Protein AF-A0A2V8LFS6-F1 (afdb_monomer_lite)

Sequence (109 aa):
MRFLLGTLILAAVLSSQTRNAPPDPVRTAVGRLDLAAFKTHIKGLTQFGDRMQGTERNRAAIDWLEKELKSFGYTNVVRHRFMSASGPLENIYATKIGTTLPLEMYIVS

pLDDT: mean 86.71, std 18.01, range [38.28, 98.38]

Structure (mmCIF, N/CA/C/O backbone):
data_AF-A0A2V8LFS6-F1
#
_entry.id   AF-A0A2V8LFS6-F1
#
loop_
_atom_site.group_PDB
_atom_site.id
_atom_site.type_symbol
_atom_site.label_atom_id
_atom_site.label_alt_id
_atom_site.label_comp_id
_atom_site.label_asym_id
_atom_site.label_entity_id
_atom_site.label_seq_id
_atom_site.pdbx_PDB_ins_code
_atom_site.Cartn_x
_atom_site.Cartn_y
_atom_site.Cartn_z
_atom_site.occupancy
_atom_site.B_iso_or_equiv
_atom_site.auth_seq_id
_atom_site.auth_comp_id
_atom_site.auth_asym_id
_atom_site.auth_atom_id
_atom_site.pdbx_PDB_model_num
ATOM 1 N N . MET A 1 1 ? -51.126 20.221 72.924 1.00 43.06 1 MET A N 1
ATOM 2 C CA . MET A 1 1 ? -49.682 19.961 73.106 1.00 43.06 1 MET A CA 1
ATOM 3 C C . MET A 1 1 ? -49.315 18.670 72.386 1.00 43.06 1 MET A C 1
ATOM 5 O O . MET A 1 1 ? -49.617 17.602 72.895 1.00 43.06 1 MET A O 1
ATOM 9 N N . ARG A 1 2 ? -48.742 18.754 71.180 1.00 43.91 2 ARG A N 1
ATOM 10 C CA . ARG A 1 2 ? -48.094 17.630 70.486 1.00 43.91 2 ARG A CA 1
ATOM 11 C C . ARG A 1 2 ? -46.827 18.175 69.832 1.00 43.91 2 ARG A C 1
ATOM 13 O O . ARG A 1 2 ? -46.859 19.235 69.218 1.00 43.91 2 ARG A O 1
ATOM 20 N N . PHE A 1 3 ? -45.735 17.484 70.124 1.00 38.28 3 PHE A N 1
ATOM 21 C CA . PHE A 1 3 ? -44.342 17.868 69.943 1.00 38.28 3 PHE A CA 1
ATOM 22 C C . PHE A 1 3 ? -43.963 18.130 68.475 1.00 38.28 3 PHE A C 1
ATOM 24 O O . PHE A 1 3 ? -44.340 17.362 67.592 1.00 38.28 3 PHE A O 1
ATOM 31 N N . LEU A 1 4 ? -43.158 19.177 68.246 1.00 47.16 4 LEU A N 1
ATOM 32 C CA . LEU A 1 4 ? -42.225 19.242 67.119 1.00 47.16 4 LEU A CA 1
ATOM 33 C C . LEU A 1 4 ? -41.165 18.147 67.300 1.00 47.16 4 LEU A C 1
ATOM 35 O O . LEU A 1 4 ? -40.624 18.056 68.397 1.00 47.16 4 LEU A O 1
ATOM 39 N N . LEU A 1 5 ? -40.816 17.409 66.241 1.00 46.78 5 LEU A N 1
ATOM 40 C CA . LEU A 1 5 ? -39.429 17.051 65.893 1.00 46.78 5 LEU A CA 1
ATOM 41 C C . LEU A 1 5 ? -39.399 16.185 64.626 1.00 46.78 5 LEU A C 1
ATOM 43 O O . LEU A 1 5 ? -40.133 15.205 64.536 1.00 46.78 5 LEU A O 1
ATOM 47 N N . GLY A 1 6 ? -38.487 16.496 63.702 1.00 42.78 6 GLY A N 1
ATOM 48 C CA . GLY A 1 6 ? -37.970 15.497 62.761 1.00 42.78 6 GLY A CA 1
ATOM 49 C C . GLY A 1 6 ? -37.979 15.876 61.285 1.00 42.78 6 GLY A C 1
ATOM 50 O O . GLY A 1 6 ? -38.484 15.119 60.465 1.00 42.78 6 GLY A O 1
ATOM 51 N N . THR A 1 7 ? -37.386 17.011 60.918 1.00 53.59 7 THR A N 1
ATOM 52 C CA . THR A 1 7 ? -36.916 17.242 59.547 1.00 53.59 7 THR A CA 1
ATOM 53 C C . THR A 1 7 ? -35.768 16.267 59.266 1.00 53.59 7 THR A C 1
ATOM 55 O O . THR A 1 7 ? -34.650 16.487 59.727 1.00 53.59 7 THR A O 1
ATOM 58 N N . LEU A 1 8 ? -36.023 15.177 58.537 1.00 48.62 8 LEU A N 1
ATOM 59 C CA . LEU A 1 8 ? -34.955 14.350 57.973 1.00 48.62 8 LEU A CA 1
ATOM 60 C C . LEU A 1 8 ? -34.705 14.814 56.534 1.00 48.62 8 LEU A C 1
ATOM 62 O O . LEU A 1 8 ? -35.430 14.463 55.606 1.00 48.62 8 LEU A O 1
ATOM 66 N N . ILE A 1 9 ? -33.690 15.660 56.366 1.00 52.56 9 ILE A N 1
ATOM 67 C CA . ILE A 1 9 ? -33.141 16.019 55.059 1.00 52.56 9 ILE A CA 1
ATOM 68 C C . ILE A 1 9 ? -32.411 14.779 54.534 1.00 52.56 9 ILE A C 1
ATOM 70 O O . ILE A 1 9 ? -31.302 14.483 54.976 1.00 52.56 9 ILE A O 1
ATOM 74 N N . LEU A 1 10 ? -33.011 14.049 53.590 1.00 48.47 10 LEU A N 1
ATOM 75 C CA . LEU A 1 10 ? -32.272 13.069 52.795 1.00 48.47 10 LEU A CA 1
ATOM 76 C C . LEU A 1 10 ? -31.575 13.819 51.655 1.00 48.47 10 LEU A C 1
ATOM 78 O O . LEU A 1 10 ? -32.092 13.956 50.547 1.00 48.47 10 LEU A O 1
ATOM 82 N N . ALA A 1 11 ? -30.414 14.385 51.976 1.00 49.69 11 ALA A N 1
ATOM 83 C CA . ALA A 1 11 ? -29.531 15.003 51.007 1.00 49.69 11 ALA A CA 1
ATOM 84 C C . ALA A 1 11 ? -28.976 13.938 50.046 1.00 49.69 11 ALA A C 1
ATOM 86 O O . ALA A 1 11 ? -28.325 12.984 50.459 1.00 49.69 11 ALA A O 1
ATOM 87 N N . ALA A 1 12 ? -29.234 14.164 48.759 1.00 53.00 12 ALA A N 1
ATOM 88 C CA . ALA A 1 12 ? -28.366 13.848 47.630 1.00 53.00 12 ALA A CA 1
ATOM 89 C C . ALA A 1 12 ? -27.794 12.418 47.535 1.00 53.00 12 ALA A C 1
ATOM 91 O O . ALA A 1 12 ? -26.615 12.184 47.781 1.00 53.00 12 ALA A O 1
ATOM 92 N N . VAL A 1 13 ? -28.572 11.512 46.937 1.00 53.03 13 VAL A N 1
ATOM 93 C CA . VAL A 1 13 ? -27.999 10.525 46.003 1.00 53.03 13 VAL A CA 1
ATOM 94 C C . VAL A 1 13 ? -28.185 11.062 44.581 1.00 53.03 13 VAL A C 1
ATOM 96 O O . VAL A 1 13 ? -28.869 10.485 43.742 1.00 53.03 13 VAL A O 1
ATOM 99 N N . LEU A 1 14 ? -27.618 12.241 44.308 1.00 52.28 14 LEU A N 1
ATOM 100 C CA . LEU A 1 14 ? -27.432 12.704 42.936 1.00 52.28 14 LEU A CA 1
ATOM 101 C C . LEU A 1 14 ? -26.222 11.964 42.375 1.00 52.28 14 LEU A C 1
ATOM 103 O O . LEU A 1 14 ? -25.085 12.383 42.541 1.00 52.28 14 LEU A O 1
ATOM 107 N N . SER A 1 15 ? -26.514 10.833 41.738 1.00 53.91 15 SER A N 1
ATOM 108 C CA . SER A 1 15 ? -25.774 10.290 40.601 1.00 53.91 15 SER A CA 1
ATOM 109 C C . SER A 1 15 ? -24.251 10.454 40.661 1.00 53.91 15 SER A C 1
ATOM 111 O O . SER A 1 15 ? -23.674 11.205 39.877 1.00 53.91 15 SER A O 1
ATOM 113 N N . SER A 1 16 ? -23.569 9.610 41.436 1.00 49.53 16 SER A N 1
ATOM 114 C CA . SER A 1 16 ? -22.226 9.149 41.060 1.00 49.53 16 SER A CA 1
ATOM 115 C C . SER A 1 16 ? -22.309 8.188 39.863 1.00 49.53 16 SER A C 1
ATOM 117 O O . SER A 1 16 ? -21.738 7.105 39.850 1.00 49.53 16 SER A O 1
ATOM 119 N N . GLN A 1 17 ? -23.028 8.586 38.812 1.00 52.06 17 GLN A N 1
ATOM 120 C CA . GLN A 1 17 ? -22.735 8.100 37.478 1.00 52.06 17 GLN A CA 1
ATOM 121 C C . GLN A 1 17 ? -21.667 9.039 36.927 1.00 52.06 17 GLN A C 1
ATOM 123 O O . GLN A 1 17 ? -21.949 9.891 36.084 1.00 52.06 17 GLN A O 1
ATOM 128 N N . THR A 1 18 ? -20.413 8.864 37.351 1.00 51.22 18 THR A N 1
ATOM 129 C CA . THR A 1 18 ? -19.334 9.036 36.377 1.00 51.22 18 THR A CA 1
ATOM 130 C C . THR A 1 18 ? -19.594 7.982 35.313 1.00 51.22 18 THR A C 1
ATOM 132 O O . THR A 1 18 ? -19.148 6.842 35.407 1.00 51.22 18 THR A O 1
ATOM 135 N N . ARG A 1 19 ? -20.446 8.343 34.347 1.00 54.16 19 ARG A N 1
ATOM 136 C CA . ARG A 1 19 ? -20.614 7.606 33.108 1.00 54.16 19 ARG A CA 1
ATOM 137 C C . ARG A 1 19 ? -19.221 7.563 32.517 1.00 54.16 19 ARG A C 1
ATOM 139 O O . ARG A 1 19 ? -18.704 8.597 32.104 1.00 54.16 19 ARG A O 1
ATOM 146 N N . ASN A 1 20 ? -18.603 6.390 32.556 1.00 65.62 20 ASN A N 1
ATOM 147 C CA . ASN A 1 20 ? -17.391 6.117 31.809 1.00 65.62 20 ASN A CA 1
ATOM 148 C C . ASN A 1 20 ? -17.731 6.386 30.341 1.00 65.62 20 ASN A C 1
ATOM 150 O O . ASN A 1 20 ? -18.344 5.548 29.681 1.00 65.62 20 ASN A O 1
ATOM 154 N N . ALA A 1 21 ? -17.435 7.596 29.863 1.00 71.81 21 ALA A N 1
ATOM 155 C CA . ALA A 1 21 ? -17.559 7.911 28.455 1.00 71.81 21 ALA A CA 1
ATOM 156 C C . ALA A 1 21 ? -16.680 6.910 27.690 1.00 71.81 21 ALA A C 1
ATOM 158 O O . ALA A 1 21 ? -15.576 6.603 28.162 1.00 71.81 21 ALA A O 1
ATOM 159 N N . PRO A 1 22 ? -17.148 6.370 26.551 1.00 79.06 22 PRO A N 1
ATOM 160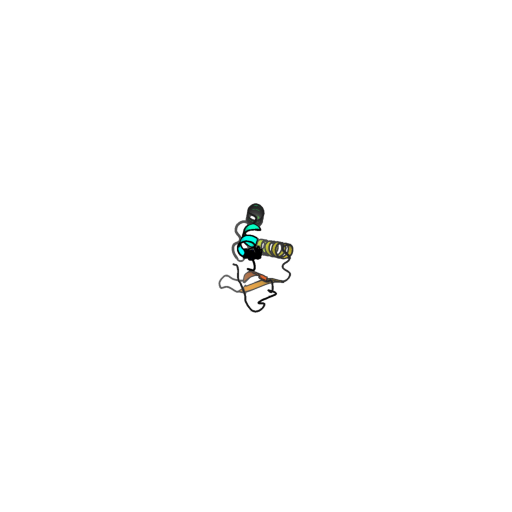 C CA . PRO A 1 22 ? -16.306 5.536 25.712 1.00 79.06 22 PRO A CA 1
ATOM 161 C C . PRO A 1 22 ? -14.973 6.249 25.440 1.00 79.06 22 PRO A C 1
ATOM 163 O O . PRO A 1 22 ? -14.978 7.469 25.244 1.00 79.06 22 PRO A O 1
ATOM 166 N N . PRO A 1 23 ? -13.837 5.529 25.443 1.00 84.31 23 PRO A N 1
ATOM 167 C CA . PRO A 1 23 ? -12.552 6.127 25.114 1.00 84.31 23 PRO A CA 1
ATOM 168 C C . PRO A 1 23 ? -12.627 6.851 23.770 1.00 84.31 23 PRO A C 1
ATOM 170 O O . PRO A 1 23 ? -13.187 6.315 22.814 1.00 84.31 23 PRO A O 1
ATOM 173 N N . ASP A 1 24 ? -12.046 8.050 23.698 1.00 92.88 24 ASP A N 1
ATOM 174 C CA . ASP A 1 24 ? -11.952 8.803 22.448 1.00 92.88 24 ASP A CA 1
ATOM 175 C C . ASP A 1 24 ? -11.284 7.921 21.369 1.00 92.88 24 ASP A C 1
ATOM 177 O O . ASP A 1 24 ? -10.123 7.506 21.539 1.00 92.88 24 ASP A O 1
ATOM 181 N N . PRO A 1 25 ? -11.995 7.588 20.274 1.00 91.38 25 PRO A N 1
ATOM 182 C CA . PRO A 1 25 ? -11.459 6.723 19.234 1.00 91.38 25 PRO A CA 1
ATOM 183 C C . PRO A 1 25 ? -10.240 7.344 18.544 1.00 91.38 25 PRO A C 1
ATOM 185 O O . PRO A 1 25 ? -9.348 6.601 18.133 1.00 91.38 25 PRO A O 1
ATOM 188 N N . VAL A 1 26 ? -10.145 8.680 18.476 1.00 94.31 26 VAL A N 1
ATOM 189 C CA . VAL A 1 26 ? -8.990 9.383 17.897 1.00 94.31 26 VAL A CA 1
ATOM 190 C C . VAL A 1 26 ? -7.771 9.183 18.783 1.00 94.31 26 VAL A C 1
ATOM 192 O O . VAL A 1 26 ? -6.748 8.681 18.317 1.00 94.31 26 VAL A O 1
ATOM 195 N N . ARG A 1 27 ? -7.885 9.479 20.083 1.00 95.88 27 ARG A N 1
ATOM 196 C CA . ARG A 1 27 ? -6.811 9.215 21.052 1.00 95.88 27 ARG A CA 1
ATOM 197 C C . ARG A 1 27 ? -6.379 7.747 21.051 1.00 95.88 27 ARG A C 1
ATOM 199 O O . ARG A 1 27 ? -5.186 7.463 21.127 1.00 95.88 27 ARG A O 1
ATOM 206 N N . THR A 1 28 ? -7.331 6.823 20.932 1.00 95.38 28 THR A N 1
ATOM 207 C CA . THR A 1 28 ? -7.048 5.381 20.848 1.00 95.38 28 THR A CA 1
ATOM 208 C C . THR A 1 28 ? -6.259 5.025 19.587 1.00 95.38 28 THR A C 1
ATOM 210 O O . THR A 1 28 ? -5.297 4.266 19.670 1.00 95.38 28 THR A O 1
ATOM 213 N N . ALA A 1 29 ? -6.629 5.571 18.424 1.00 94.44 29 ALA A N 1
ATOM 214 C CA . ALA A 1 29 ? -5.921 5.336 17.166 1.00 94.44 29 ALA A CA 1
ATOM 215 C C . ALA A 1 29 ? -4.504 5.930 17.184 1.00 94.44 29 ALA A C 1
ATOM 217 O O . ALA A 1 29 ? -3.548 5.240 16.836 1.00 94.44 29 ALA A O 1
ATOM 218 N N . VAL A 1 30 ? -4.354 7.169 17.667 1.00 96.75 30 VAL A N 1
ATOM 219 C CA . VAL A 1 30 ? -3.048 7.833 17.818 1.00 96.75 30 VAL A CA 1
ATOM 220 C C . VAL A 1 30 ? -2.148 7.066 18.790 1.00 96.75 30 VAL A C 1
ATOM 222 O O . VAL A 1 30 ? -0.964 6.892 18.523 1.00 96.75 30 VAL A O 1
ATOM 225 N N . GLY A 1 31 ? -2.705 6.534 19.883 1.00 97.38 31 GLY A N 1
ATOM 226 C CA . GLY A 1 31 ? -1.960 5.725 20.851 1.00 97.38 31 GLY A CA 1
ATOM 227 C C . GLY A 1 31 ? -1.452 4.382 20.312 1.00 97.38 31 GLY A C 1
ATOM 228 O O . GLY A 1 31 ? -0.593 3.773 20.941 1.00 97.38 31 GLY A O 1
ATOM 229 N N . ARG A 1 32 ? -1.957 3.916 19.161 1.00 97.00 32 ARG A N 1
ATOM 230 C CA . ARG A 1 32 ? -1.492 2.694 18.478 1.00 97.00 32 ARG A CA 1
ATOM 231 C C . ARG A 1 32 ? -0.376 2.954 17.464 1.00 97.00 32 ARG A C 1
ATOM 233 O O . ARG A 1 32 ? 0.121 1.997 16.877 1.00 97.00 32 ARG A O 1
ATOM 240 N N . LEU A 1 33 ? -0.005 4.214 17.219 1.00 97.12 33 LEU A N 1
ATOM 241 C CA . LEU A 1 33 ? 1.091 4.539 16.311 1.00 97.12 33 LEU A CA 1
ATOM 242 C C . LEU A 1 33 ? 2.416 4.013 16.873 1.00 97.12 33 LEU A C 1
ATOM 244 O O . LEU A 1 33 ? 2.766 4.277 18.021 1.00 97.12 33 LEU A O 1
ATOM 248 N N . ASP A 1 34 ? 3.174 3.316 16.032 1.00 97.69 34 ASP A N 1
ATOM 249 C CA . ASP A 1 34 ? 4.479 2.760 16.378 1.00 97.69 34 ASP A CA 1
ATOM 250 C C . ASP A 1 34 ? 5.563 3.367 15.475 1.00 97.69 34 ASP A C 1
ATOM 252 O O . ASP A 1 34 ? 5.643 3.105 14.269 1.00 97.69 34 ASP A O 1
ATOM 256 N N . LEU A 1 35 ? 6.420 4.197 16.078 1.00 98.19 35 LEU A N 1
ATOM 257 C CA . LEU A 1 35 ? 7.515 4.868 15.380 1.00 98.19 35 LEU A CA 1
ATOM 258 C C . LEU A 1 35 ? 8.595 3.888 14.897 1.00 98.19 35 LEU A C 1
ATOM 260 O O . LEU A 1 35 ? 9.228 4.136 13.866 1.00 98.19 35 LEU A O 1
ATOM 264 N N . ALA A 1 36 ? 8.842 2.802 15.630 1.00 98.31 36 ALA A N 1
ATOM 265 C CA . ALA A 1 36 ? 9.818 1.796 15.237 1.00 98.31 36 ALA A CA 1
ATOM 266 C C . ALA A 1 36 ? 9.308 1.021 14.020 1.00 98.31 36 ALA A C 1
ATOM 268 O O . ALA A 1 36 ? 10.032 0.917 13.029 1.00 98.31 36 ALA A O 1
ATOM 269 N N . ALA A 1 37 ? 8.045 0.584 14.046 1.00 96.69 37 ALA A N 1
ATOM 270 C CA . ALA A 1 37 ? 7.405 -0.046 12.896 1.00 96.69 37 ALA A CA 1
ATOM 271 C C . ALA A 1 37 ? 7.426 0.882 11.672 1.00 96.69 37 ALA A C 1
ATOM 273 O O . ALA A 1 37 ? 7.857 0.463 10.598 1.00 96.69 37 ALA A O 1
ATOM 274 N N . PHE A 1 38 ? 7.060 2.160 11.818 1.00 96.62 38 PHE A N 1
ATOM 275 C CA . PHE A 1 38 ? 7.130 3.132 10.719 1.00 96.62 38 PHE A CA 1
ATOM 276 C C . PHE A 1 38 ? 8.533 3.197 10.094 1.00 96.62 38 PHE A C 1
ATOM 278 O O . PHE A 1 38 ? 8.694 3.035 8.882 1.00 96.62 38 PHE A O 1
ATOM 285 N N . LYS A 1 39 ? 9.574 3.350 10.921 1.00 97.94 39 LYS A N 1
ATOM 286 C CA . LYS A 1 39 ? 10.968 3.385 10.454 1.00 97.94 39 LYS A CA 1
ATOM 287 C C . LYS A 1 39 ? 11.392 2.083 9.773 1.00 97.94 39 LYS A C 1
ATOM 289 O O . LYS A 1 39 ? 12.151 2.143 8.807 1.00 97.94 39 LYS A O 1
ATOM 294 N N . THR A 1 40 ? 10.921 0.929 10.245 1.00 97.88 40 THR A N 1
ATOM 295 C CA . THR A 1 40 ? 11.198 -0.374 9.623 1.00 97.88 40 THR A CA 1
ATOM 296 C C . THR A 1 40 ? 10.665 -0.438 8.194 1.00 97.88 40 THR A C 1
ATOM 298 O O . THR A 1 40 ? 11.417 -0.814 7.300 1.00 97.88 40 THR A O 1
ATOM 301 N N . HIS A 1 41 ? 9.431 0.006 7.939 1.00 96.94 41 HIS A N 1
ATOM 302 C CA . HIS A 1 41 ? 8.864 -0.016 6.584 1.00 96.94 41 HIS A CA 1
ATOM 303 C C . HIS A 1 41 ? 9.540 0.999 5.651 1.00 96.94 41 HIS A C 1
ATOM 305 O O . HIS A 1 41 ? 9.809 0.676 4.494 1.00 96.94 41 HIS A O 1
ATOM 311 N N . ILE A 1 42 ? 9.902 2.190 6.152 1.00 97.19 42 ILE A N 1
ATOM 312 C CA . ILE A 1 42 ? 10.707 3.152 5.378 1.00 97.19 42 ILE A CA 1
ATOM 313 C C . ILE A 1 42 ? 12.045 2.525 4.979 1.00 97.19 42 ILE A C 1
ATOM 315 O O . ILE A 1 42 ? 12.409 2.561 3.806 1.00 97.19 42 ILE A O 1
ATOM 319 N N . LYS A 1 43 ? 12.751 1.883 5.918 1.00 97.75 43 LYS A N 1
ATOM 320 C CA . LYS A 1 43 ? 13.991 1.153 5.616 1.00 97.75 43 LYS A CA 1
ATOM 321 C C . LYS A 1 43 ? 13.760 0.015 4.618 1.00 97.75 43 LYS A C 1
ATOM 323 O O . LYS A 1 43 ? 14.543 -0.119 3.683 1.00 97.75 43 LYS A O 1
ATOM 328 N N . GLY A 1 44 ? 12.676 -0.746 4.755 1.00 97.00 44 GLY A N 1
ATOM 329 C CA . GLY A 1 44 ? 12.289 -1.784 3.796 1.00 97.00 44 GLY A CA 1
ATOM 330 C C . GLY A 1 44 ? 12.162 -1.244 2.370 1.00 97.00 44 GLY A C 1
ATOM 331 O O . GLY A 1 44 ? 12.695 -1.837 1.440 1.00 97.00 44 GLY A O 1
ATOM 332 N N . LEU A 1 45 ? 11.567 -0.063 2.186 1.00 97.19 45 LEU A N 1
ATOM 333 C CA . LEU A 1 45 ? 11.479 0.576 0.868 1.00 97.19 45 LEU A CA 1
ATOM 334 C C . LEU A 1 45 ? 12.829 1.072 0.332 1.00 97.19 45 LEU A C 1
ATOM 336 O O . LEU A 1 45 ? 13.025 1.090 -0.884 1.00 97.19 45 LEU A O 1
ATOM 340 N N . THR A 1 46 ? 13.766 1.463 1.202 1.00 97.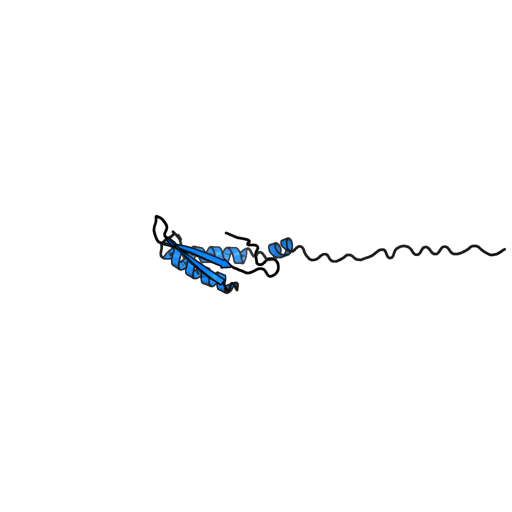38 46 THR A N 1
ATOM 341 C CA . THR A 1 46 ? 15.081 1.966 0.759 1.00 97.38 46 THR A CA 1
ATOM 342 C C . THR A 1 46 ? 15.930 0.904 0.059 1.00 97.38 46 THR A C 1
ATOM 344 O O . THR A 1 46 ? 16.765 1.262 -0.767 1.00 97.38 46 THR A O 1
ATOM 347 N N . GLN A 1 47 ? 15.684 -0.392 0.298 1.00 97.00 47 GLN A N 1
ATOM 348 C CA . GLN A 1 47 ? 16.438 -1.482 -0.343 1.00 97.00 47 GLN A CA 1
ATOM 349 C C . GLN A 1 47 ? 16.288 -1.509 -1.874 1.00 97.00 47 GLN A C 1
ATOM 351 O O . GLN A 1 47 ? 17.128 -2.072 -2.571 1.00 97.00 47 GLN A O 1
ATOM 356 N N . PHE A 1 48 ? 15.226 -0.894 -2.404 1.00 97.94 48 PHE A N 1
ATOM 357 C CA . PHE A 1 48 ? 14.964 -0.829 -3.841 1.00 97.94 48 PHE A CA 1
ATOM 358 C C . PHE A 1 48 ? 15.644 0.365 -4.523 1.00 97.94 48 PHE A C 1
ATOM 360 O O . PHE A 1 48 ? 15.595 0.455 -5.747 1.00 97.94 48 PHE A O 1
ATOM 367 N N . GLY A 1 49 ? 16.275 1.274 -3.770 1.00 96.69 49 GLY A N 1
ATOM 368 C CA . GLY A 1 49 ? 16.867 2.504 -4.302 1.00 96.69 49 GLY A CA 1
ATOM 369 C C . GLY A 1 49 ? 15.834 3.430 -4.955 1.00 96.69 49 GLY A C 1
ATOM 370 O O . GLY A 1 49 ? 14.691 3.532 -4.498 1.00 96.69 49 GLY A O 1
ATOM 371 N N . ASP A 1 50 ? 16.234 4.099 -6.038 1.00 97.06 50 ASP A N 1
ATOM 372 C CA . ASP A 1 50 ? 15.357 5.000 -6.789 1.00 97.06 50 ASP A CA 1
ATOM 373 C C . ASP A 1 50 ? 14.254 4.220 -7.514 1.00 97.06 50 ASP A C 1
ATOM 375 O O . ASP A 1 50 ? 14.487 3.479 -8.475 1.00 97.06 50 ASP A O 1
ATOM 379 N N . ARG A 1 51 ? 13.017 4.422 -7.056 1.00 96.00 51 ARG A N 1
ATOM 380 C CA . ARG A 1 51 ? 11.798 3.774 -7.561 1.00 96.00 51 ARG A CA 1
ATOM 381 C C . ARG A 1 51 ? 11.139 4.626 -8.640 1.00 96.00 51 ARG A C 1
ATOM 383 O O . ARG A 1 51 ? 9.958 4.945 -8.569 1.00 96.00 51 ARG A O 1
ATOM 390 N N . MET A 1 52 ? 11.920 5.026 -9.639 1.00 93.19 52 MET A N 1
ATOM 391 C CA . MET A 1 52 ? 11.377 5.750 -10.783 1.00 93.19 52 MET A CA 1
ATOM 392 C C . MET A 1 52 ? 10.330 4.903 -11.505 1.00 93.19 52 MET A C 1
ATOM 394 O O . MET A 1 52 ? 10.530 3.710 -11.754 1.00 93.19 52 MET A O 1
ATOM 398 N N . GLN A 1 53 ? 9.226 5.536 -11.876 1.00 90.81 53 GLN A N 1
ATOM 399 C CA . GLN A 1 53 ? 8.130 4.893 -12.584 1.00 90.81 53 GLN A CA 1
ATOM 400 C C . GLN A 1 53 ? 8.609 4.196 -13.874 1.00 90.81 53 GLN A C 1
ATOM 402 O O . GLN A 1 53 ? 9.501 4.683 -14.565 1.00 90.81 53 GLN A O 1
ATOM 407 N N . GLY A 1 54 ? 8.054 3.021 -14.178 1.00 87.31 54 GLY A N 1
ATOM 408 C CA . GLY A 1 54 ? 8.447 2.218 -15.346 1.00 87.31 54 GLY A CA 1
ATOM 409 C C . GLY A 1 54 ? 9.742 1.402 -15.188 1.00 87.31 54 GLY A C 1
ATOM 410 O O . GLY A 1 54 ? 10.000 0.511 -16.001 1.00 87.31 54 GLY A O 1
ATOM 411 N N . THR A 1 55 ? 10.533 1.616 -14.131 1.00 92.62 55 THR A N 1
ATOM 412 C CA . THR A 1 55 ? 11.752 0.824 -13.873 1.00 92.62 55 THR A CA 1
ATOM 413 C C . THR A 1 55 ? 11.457 -0.525 -13.213 1.00 92.62 55 THR A C 1
ATOM 415 O O . THR A 1 55 ? 10.402 -0.739 -12.611 1.00 92.62 55 THR A O 1
ATOM 418 N N . GLU A 1 56 ? 12.417 -1.450 -13.292 1.00 94.00 56 GLU A N 1
ATOM 419 C CA . GLU A 1 56 ? 12.348 -2.737 -12.588 1.00 94.00 56 GLU A CA 1
ATOM 420 C C . GLU A 1 56 ? 12.336 -2.567 -11.066 1.00 94.00 56 GLU A C 1
ATOM 422 O O . GLU A 1 56 ? 11.547 -3.218 -10.388 1.00 94.00 56 GLU A O 1
ATOM 427 N N . ARG A 1 57 ? 13.118 -1.620 -10.536 1.00 97.12 57 ARG A N 1
ATOM 428 C CA . ARG A 1 57 ? 13.143 -1.298 -9.100 1.00 97.12 57 ARG A CA 1
ATOM 429 C C . ARG A 1 57 ? 11.778 -0.855 -8.585 1.00 97.12 57 ARG A C 1
ATOM 431 O O . ARG A 1 57 ? 11.358 -1.290 -7.518 1.00 97.12 57 ARG A O 1
ATOM 438 N N . ASN A 1 58 ? 11.057 -0.040 -9.357 1.00 95.75 58 ASN A N 1
ATOM 439 C CA . ASN A 1 58 ? 9.689 0.340 -9.010 1.00 95.75 58 ASN A CA 1
ATOM 440 C C . ASN A 1 58 ? 8.740 -0.867 -9.004 1.00 95.75 58 ASN A C 1
ATOM 442 O O . ASN A 1 58 ? 7.958 -1.013 -8.070 1.00 95.75 58 ASN A O 1
ATOM 446 N N . ARG A 1 59 ? 8.832 -1.761 -10.000 1.00 95.56 59 ARG A N 1
ATOM 447 C CA . ARG A 1 59 ? 8.014 -2.987 -10.033 1.00 95.56 59 ARG A CA 1
ATOM 448 C C . ARG A 1 59 ? 8.295 -3.893 -8.831 1.00 95.56 59 ARG A C 1
ATOM 450 O O . ARG A 1 59 ? 7.351 -4.312 -8.174 1.00 95.56 59 ARG A O 1
ATOM 457 N N . ALA A 1 60 ? 9.567 -4.104 -8.491 1.00 97.25 60 ALA A N 1
ATOM 458 C CA . ALA A 1 60 ? 9.963 -4.885 -7.320 1.00 97.25 60 ALA A CA 1
ATOM 459 C C . ALA A 1 60 ? 9.463 -4.263 -6.002 1.00 97.25 60 ALA A C 1
ATOM 461 O O . ALA A 1 60 ? 9.011 -4.977 -5.107 1.00 97.25 60 ALA A O 1
ATOM 462 N N . ALA A 1 61 ? 9.487 -2.931 -5.890 1.00 98.12 61 ALA A N 1
ATOM 463 C CA . ALA A 1 61 ? 8.934 -2.234 -4.733 1.00 98.12 61 ALA A CA 1
ATOM 464 C C . ALA A 1 61 ? 7.405 -2.384 -4.630 1.00 98.12 61 ALA A C 1
ATOM 466 O O . ALA A 1 61 ? 6.892 -2.560 -3.527 1.00 98.12 61 ALA A O 1
ATOM 467 N N . ILE A 1 62 ? 6.676 -2.355 -5.754 1.00 97.50 62 ILE A N 1
ATOM 468 C CA . ILE A 1 62 ? 5.228 -2.624 -5.784 1.00 97.50 62 ILE A CA 1
ATOM 469 C C . ILE A 1 62 ? 4.935 -4.068 -5.350 1.00 97.50 62 ILE A C 1
ATOM 471 O O . ILE A 1 62 ? 4.038 -4.282 -4.538 1.00 97.50 62 ILE A O 1
ATOM 475 N N . ASP A 1 63 ? 5.712 -5.048 -5.822 1.00 97.75 63 ASP A N 1
ATOM 476 C CA . ASP A 1 63 ? 5.562 -6.455 -5.418 1.00 97.75 63 ASP A CA 1
ATOM 477 C C . ASP A 1 63 ? 5.781 -6.642 -3.908 1.00 97.75 63 ASP A C 1
ATOM 479 O O . ASP A 1 63 ? 5.114 -7.451 -3.261 1.00 97.75 63 ASP A O 1
ATOM 483 N N . TRP A 1 64 ? 6.725 -5.895 -3.331 1.00 98.25 64 TRP A N 1
ATOM 484 C CA . TRP A 1 64 ? 6.960 -5.886 -1.890 1.00 98.25 64 TRP A CA 1
ATOM 485 C C . TRP A 1 64 ? 5.812 -5.217 -1.127 1.00 98.25 64 TRP A C 1
ATOM 487 O O . TRP A 1 64 ? 5.300 -5.807 -0.180 1.00 98.25 64 TRP A O 1
ATOM 497 N N . LEU A 1 65 ? 5.339 -4.050 -1.578 1.00 97.88 65 LEU A N 1
ATOM 498 C CA . LEU A 1 65 ? 4.186 -3.365 -0.981 1.00 97.88 65 LEU A CA 1
ATOM 499 C C . LEU A 1 65 ? 2.931 -4.244 -0.981 1.00 97.88 65 LEU A C 1
ATOM 501 O O . LEU A 1 65 ? 2.184 -4.244 -0.007 1.00 97.88 65 LEU A O 1
ATOM 505 N N . GLU A 1 66 ? 2.706 -5.025 -2.037 1.00 98.38 66 GLU A N 1
ATOM 506 C CA . GLU A 1 66 ? 1.586 -5.965 -2.096 1.00 98.38 66 GLU A CA 1
ATOM 507 C C . GLU A 1 66 ? 1.662 -7.018 -0.981 1.00 98.38 66 GLU A C 1
ATOM 509 O O . GLU A 1 66 ? 0.646 -7.333 -0.356 1.00 98.38 66 GLU A O 1
ATOM 514 N N . LYS A 1 67 ? 2.862 -7.540 -0.698 1.00 98.12 67 LYS A N 1
ATOM 515 C CA . LYS A 1 67 ? 3.088 -8.503 0.389 1.00 98.12 67 LYS A CA 1
ATOM 516 C C . LYS A 1 67 ? 2.862 -7.868 1.759 1.00 98.12 67 LYS A C 1
ATOM 518 O O . LYS A 1 67 ? 2.202 -8.485 2.589 1.00 98.12 67 LYS A O 1
ATOM 523 N N . GLU A 1 68 ? 3.344 -6.646 1.973 1.00 97.81 68 GLU A N 1
ATOM 524 C CA . GLU A 1 68 ? 3.137 -5.912 3.229 1.00 97.81 68 GLU A CA 1
ATOM 525 C C . GLU A 1 68 ? 1.652 -5.603 3.469 1.00 97.81 68 GLU A C 1
ATOM 527 O O . GLU A 1 68 ? 1.111 -5.883 4.533 1.00 97.81 68 GLU A O 1
ATOM 532 N N . LEU A 1 69 ? 0.934 -5.107 2.457 1.00 97.81 69 LEU A N 1
ATOM 533 C CA . LEU A 1 69 ? -0.502 -4.839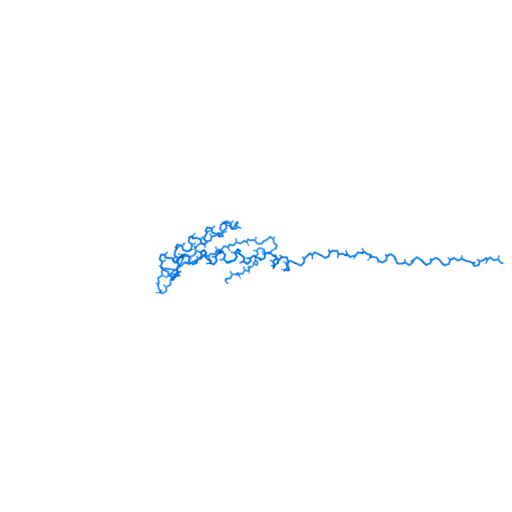 2.586 1.00 97.81 69 LEU A CA 1
ATOM 534 C C . LEU A 1 69 ? -1.283 -6.121 2.918 1.00 97.81 69 LEU A C 1
ATOM 536 O O . LEU A 1 69 ? -2.155 -6.117 3.789 1.00 97.81 69 LEU A O 1
ATOM 540 N N . LYS A 1 70 ? -0.936 -7.243 2.282 1.00 97.94 70 LYS A N 1
ATOM 541 C CA . LYS A 1 70 ? -1.522 -8.550 2.609 1.00 97.94 70 LYS A CA 1
ATOM 542 C C . LYS A 1 70 ? -1.164 -9.005 4.027 1.00 97.94 70 LYS A C 1
ATOM 544 O O . LYS A 1 70 ? -2.036 -9.534 4.713 1.00 97.94 70 LYS A O 1
ATOM 549 N N . SER A 1 71 ? 0.067 -8.776 4.494 1.00 97.12 71 SER A N 1
ATOM 550 C CA . SER A 1 71 ? 0.497 -9.151 5.851 1.00 97.12 71 SER A CA 1
ATOM 551 C C . SER A 1 71 ? -0.250 -8.370 6.940 1.00 97.12 71 SER A C 1
ATOM 553 O O . SER A 1 71 ? -0.520 -8.913 8.009 1.00 97.12 71 SER A O 1
ATOM 555 N N . PHE A 1 72 ? -0.695 -7.146 6.643 1.00 95.75 72 PHE A N 1
ATOM 556 C CA . PHE A 1 72 ? -1.569 -6.359 7.524 1.00 95.75 72 PHE A CA 1
ATOM 557 C C . PHE A 1 72 ? -3.034 -6.826 7.528 1.00 95.75 72 PHE A C 1
ATOM 559 O O . PHE A 1 72 ? -3.859 -6.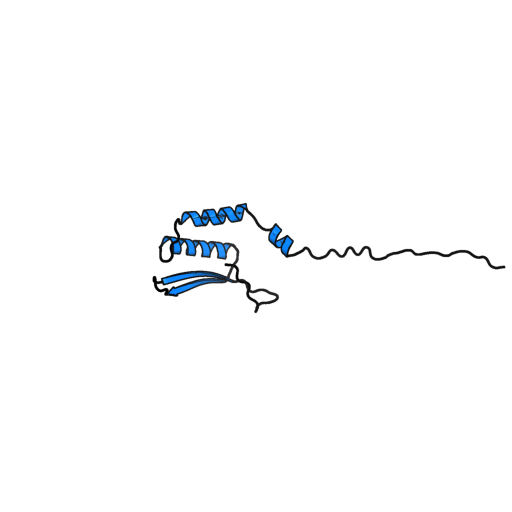274 8.259 1.00 95.75 72 PHE A O 1
ATOM 566 N N . GLY A 1 73 ? -3.377 -7.835 6.723 1.00 97.31 73 GLY A N 1
ATOM 567 C CA . GLY A 1 73 ? -4.716 -8.412 6.650 1.00 97.31 73 GLY A CA 1
ATOM 568 C C . GLY A 1 73 ? -5.642 -7.751 5.629 1.00 97.31 73 GLY A C 1
ATOM 569 O O . GLY A 1 73 ? -6.849 -8.000 5.666 1.00 97.31 73 GLY A O 1
ATOM 570 N N . TYR A 1 74 ? -5.127 -6.925 4.708 1.00 97.94 74 TYR A N 1
ATOM 571 C CA . TYR A 1 74 ? -5.932 -6.479 3.571 1.00 97.94 74 TYR A CA 1
ATOM 572 C C . TYR A 1 74 ? -6.158 -7.643 2.607 1.00 97.94 74 TYR A C 1
ATOM 574 O O . TYR A 1 74 ? -5.222 -8.193 2.030 1.00 97.94 74 TYR A O 1
ATOM 582 N N . THR A 1 75 ? -7.424 -8.002 2.411 1.00 96.19 75 THR A N 1
ATOM 583 C CA . THR A 1 75 ? -7.823 -9.065 1.480 1.00 96.19 75 THR A CA 1
ATOM 584 C C . THR A 1 75 ? -8.015 -8.549 0.059 1.00 96.19 75 THR A C 1
ATOM 586 O O . THR A 1 75 ? -7.776 -9.288 -0.891 1.00 96.19 75 THR A O 1
ATOM 589 N N . ASN A 1 76 ? -8.393 -7.276 -0.100 1.00 97.75 76 ASN A N 1
ATOM 590 C CA . ASN A 1 76 ? -8.503 -6.622 -1.399 1.00 97.75 76 ASN A CA 1
ATOM 591 C C . ASN A 1 76 ? -7.323 -5.667 -1.620 1.00 97.75 76 ASN A C 1
ATOM 593 O O . ASN A 1 76 ? -7.387 -4.497 -1.233 1.00 97.75 76 ASN A O 1
ATOM 597 N N . VAL A 1 77 ? -6.253 -6.185 -2.226 1.00 98.38 77 VAL A N 1
ATOM 598 C CA . VAL A 1 77 ? -5.094 -5.411 -2.693 1.00 98.38 77 VAL A CA 1
ATOM 599 C C . VAL A 1 77 ? -5.098 -5.429 -4.216 1.00 98.38 77 VAL A C 1
ATOM 601 O O . VAL A 1 77 ? -5.113 -6.500 -4.821 1.00 98.38 77 VAL A O 1
ATOM 604 N N . VAL A 1 78 ? -5.098 -4.251 -4.835 1.00 98.06 78 VAL A N 1
ATOM 605 C CA . VAL A 1 78 ? -5.271 -4.085 -6.278 1.00 98.06 78 VAL A CA 1
ATOM 606 C C . VAL A 1 78 ? -4.062 -3.390 -6.879 1.00 98.06 78 VAL A C 1
ATOM 608 O O . VAL A 1 78 ? -3.612 -2.353 -6.391 1.00 98.06 78 VAL A O 1
ATOM 611 N N . ARG A 1 79 ? -3.586 -3.940 -7.996 1.00 96.88 79 ARG A N 1
ATOM 612 C CA . ARG A 1 79 ? -2.624 -3.293 -8.887 1.00 96.88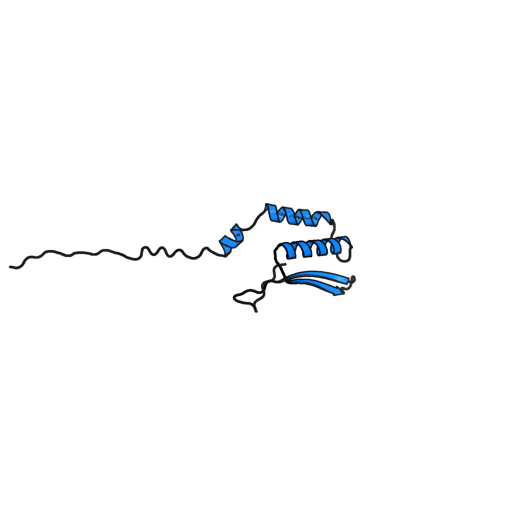 79 ARG A CA 1
ATOM 613 C C . ARG A 1 79 ? -3.360 -2.722 -10.086 1.00 96.88 79 ARG A C 1
ATOM 615 O O . ARG A 1 79 ? -3.925 -3.461 -10.887 1.00 96.88 79 ARG A O 1
ATOM 622 N N . HIS A 1 80 ? -3.363 -1.403 -10.202 1.00 95.62 80 HIS A N 1
ATOM 623 C CA . HIS A 1 80 ? -4.037 -0.694 -11.279 1.00 95.62 80 HIS A CA 1
ATOM 624 C C . HIS A 1 80 ? -3.015 -0.224 -12.309 1.00 95.62 80 HIS A C 1
ATOM 626 O O . HIS A 1 80 ? -2.250 0.709 -12.061 1.00 95.62 80 HIS A O 1
ATOM 632 N N . ARG A 1 81 ? -3.003 -0.890 -13.466 1.00 94.31 81 ARG A N 1
ATOM 633 C CA . ARG A 1 81 ? -2.113 -0.583 -14.591 1.00 94.31 81 ARG A CA 1
ATOM 634 C C . ARG A 1 81 ? -2.808 0.337 -15.578 1.00 94.31 81 ARG A C 1
ATOM 636 O O . ARG A 1 81 ? -3.951 0.092 -15.946 1.00 94.31 81 ARG A O 1
ATOM 643 N N . PHE A 1 82 ? -2.100 1.359 -16.036 1.00 93.44 82 PHE A N 1
ATOM 644 C CA . PHE A 1 82 ? -2.623 2.338 -16.985 1.00 93.44 82 PHE A CA 1
ATOM 645 C C . PHE A 1 82 ? -1.503 2.879 -17.874 1.00 93.44 82 PHE A C 1
ATOM 647 O O . PHE A 1 82 ? -0.330 2.837 -17.505 1.00 93.44 82 PHE A O 1
ATOM 654 N N . MET A 1 83 ? -1.852 3.369 -19.064 1.00 94.19 83 MET A N 1
ATOM 655 C CA . MET A 1 83 ? -0.887 4.016 -19.956 1.00 94.19 83 MET A CA 1
ATOM 656 C C . MET A 1 83 ? -0.793 5.506 -19.634 1.00 94.19 83 MET A C 1
ATOM 658 O O . MET A 1 83 ? -1.816 6.180 -19.530 1.00 94.19 83 MET A O 1
ATOM 662 N N . SER A 1 84 ? 0.426 6.024 -19.512 1.00 89.44 84 SER A N 1
ATOM 663 C CA . SER A 1 84 ? 0.708 7.459 -19.495 1.00 89.44 84 SER A CA 1
ATOM 664 C C . SER A 1 84 ? 1.437 7.875 -20.776 1.00 89.44 84 SER A C 1
ATOM 666 O O . SER A 1 84 ? 1.834 7.033 -21.585 1.00 89.44 84 SER A O 1
ATOM 668 N N . ALA A 1 85 ? 1.676 9.178 -20.943 1.00 90.94 85 ALA A N 1
ATOM 669 C CA . ALA A 1 85 ? 2.495 9.691 -22.043 1.00 90.94 85 ALA A CA 1
ATOM 670 C C . ALA A 1 85 ? 3.935 9.133 -22.040 1.00 90.94 85 ALA A C 1
ATOM 672 O O . ALA A 1 85 ? 4.570 9.076 -23.087 1.00 90.94 85 ALA A O 1
ATOM 673 N N . SER A 1 86 ? 4.447 8.699 -20.881 1.00 86.12 86 SER A N 1
ATOM 674 C CA . SER A 1 86 ? 5.787 8.117 -20.734 1.00 86.12 86 SER A CA 1
ATOM 675 C C . SER A 1 86 ? 5.792 6.582 -20.747 1.00 86.12 86 SER A C 1
ATOM 677 O O . SER A 1 86 ? 6.812 5.979 -20.419 1.00 86.12 86 SER A O 1
ATOM 679 N N . GLY A 1 87 ? 4.664 5.943 -21.073 1.00 88.06 87 GLY A N 1
ATOM 680 C CA . GLY A 1 87 ? 4.522 4.488 -21.126 1.00 88.06 87 GLY A CA 1
ATOM 681 C C . GLY A 1 87 ? 3.689 3.889 -19.983 1.00 88.06 87 GLY A C 1
ATOM 682 O O . GLY A 1 87 ? 2.956 4.603 -19.295 1.00 88.06 87 GLY A O 1
ATOM 683 N N . PRO A 1 88 ? 3.744 2.559 -19.793 1.00 90.56 88 PRO A N 1
ATOM 684 C CA . PRO A 1 88 ? 2.921 1.862 -18.812 1.00 90.56 88 PRO A CA 1
ATOM 685 C C . PRO A 1 88 ? 3.325 2.201 -17.375 1.00 90.56 88 PRO A C 1
ATOM 687 O O . PRO A 1 88 ? 4.475 2.002 -16.978 1.00 90.56 88 PRO A O 1
ATOM 690 N N . LEU A 1 89 ? 2.353 2.648 -16.584 1.00 90.94 89 LEU A N 1
ATOM 691 C CA . LEU A 1 89 ? 2.480 2.915 -15.156 1.00 90.94 89 LEU A CA 1
ATOM 692 C C . LEU A 1 89 ? 1.585 1.982 -14.341 1.00 90.94 89 LEU A C 1
ATOM 694 O O . LEU A 1 89 ? 0.687 1.315 -14.863 1.00 90.94 89 LEU A O 1
ATOM 698 N N . GLU A 1 90 ? 1.849 1.930 -13.040 1.00 94.25 90 GLU A N 1
ATOM 699 C CA . GLU A 1 90 ? 1.129 1.064 -12.120 1.00 94.25 90 GLU A CA 1
ATOM 700 C C . GLU A 1 90 ? 0.976 1.725 -10.751 1.00 94.25 90 GLU A C 1
ATOM 702 O O . GLU A 1 90 ? 1.964 2.129 -10.139 1.00 94.25 90 GLU A O 1
ATOM 707 N N . ASN A 1 91 ? -0.267 1.786 -10.275 1.00 94.06 91 ASN A N 1
ATOM 708 C CA . ASN A 1 91 ? -0.608 2.129 -8.899 1.00 94.06 91 ASN A CA 1
ATOM 709 C C . ASN A 1 91 ? -0.877 0.848 -8.103 1.00 94.06 91 ASN A C 1
ATOM 711 O O . ASN A 1 91 ? -1.319 -0.159 -8.663 1.00 94.06 91 ASN A O 1
ATOM 715 N N . ILE A 1 92 ? -0.700 0.917 -6.787 1.00 97.25 92 ILE A N 1
ATOM 716 C CA . ILE A 1 92 ? -1.152 -0.111 -5.852 1.00 97.25 92 ILE A CA 1
ATOM 717 C C . ILE A 1 92 ? -1.997 0.533 -4.757 1.00 97.25 92 ILE A C 1
ATOM 719 O O . ILE A 1 92 ? -1.637 1.583 -4.233 1.00 97.25 92 ILE A O 1
ATOM 723 N N . TYR A 1 93 ? -3.127 -0.085 -4.427 1.00 97.44 93 TYR A N 1
ATOM 724 C CA . TYR A 1 93 ? -3.977 0.335 -3.317 1.00 97.44 93 TYR A CA 1
ATOM 725 C C . TYR A 1 93 ? -4.612 -0.875 -2.633 1.00 97.44 93 TYR A C 1
ATOM 727 O O . TYR A 1 93 ? -4.724 -1.953 -3.218 1.00 97.44 93 TYR A O 1
ATOM 735 N N . ALA A 1 94 ? -5.042 -0.691 -1.389 1.00 97.94 94 ALA A N 1
ATOM 736 C CA . ALA A 1 94 ? -5.816 -1.676 -0.649 1.00 97.94 94 ALA A CA 1
ATOM 737 C C . ALA A 1 94 ? -7.099 -1.039 -0.116 1.00 97.94 94 ALA A C 1
ATOM 739 O O . ALA A 1 94 ? -7.111 0.139 0.235 1.00 97.94 94 ALA A O 1
ATOM 740 N N . THR A 1 95 ? -8.180 -1.814 -0.045 1.00 97.19 95 THR A N 1
ATOM 741 C CA . THR A 1 95 ? -9.469 -1.324 0.465 1.00 97.19 95 THR A CA 1
ATOM 742 C C . THR A 1 95 ? -9.933 -2.134 1.662 1.00 97.19 95 THR A C 1
ATOM 744 O O . THR A 1 95 ? -9.765 -3.355 1.695 1.00 97.19 95 THR A O 1
ATOM 747 N N . LYS A 1 96 ? -10.624 -1.474 2.591 1.00 95.75 96 LYS A N 1
ATOM 748 C CA . LYS A 1 96 ? -11.363 -2.119 3.675 1.00 95.75 96 LYS A CA 1
ATOM 749 C C . LYS A 1 96 ? -12.763 -1.523 3.745 1.00 95.75 96 LYS A C 1
ATOM 751 O O . LYS A 1 96 ? -12.904 -0.326 3.970 1.00 95.75 96 LYS A O 1
ATOM 756 N N . ILE A 1 97 ? -13.782 -2.356 3.539 1.00 95.56 97 ILE A N 1
ATOM 757 C CA . ILE A 1 97 ? -15.183 -1.922 3.582 1.00 95.56 97 ILE A CA 1
ATOM 758 C C . ILE A 1 97 ? -15.563 -1.657 5.042 1.00 95.56 97 ILE A C 1
ATOM 760 O O . ILE A 1 97 ? -15.402 -2.527 5.901 1.00 95.56 97 ILE A O 1
ATOM 764 N N . GLY A 1 98 ? -16.033 -0.442 5.324 1.00 94.25 98 GLY A N 1
ATOM 765 C CA . GLY A 1 98 ? -16.526 -0.067 6.645 1.00 94.25 98 GLY A CA 1
ATOM 766 C C . GLY A 1 98 ? -17.827 -0.793 6.985 1.00 94.25 98 GLY A C 1
ATOM 767 O O . GLY A 1 98 ? -18.671 -1.008 6.123 1.00 94.25 98 GLY A O 1
ATOM 768 N N . THR A 1 99 ? -18.016 -1.150 8.254 1.00 95.62 99 THR A N 1
ATOM 769 C CA . THR A 1 99 ? -19.235 -1.838 8.718 1.00 95.62 99 THR A CA 1
ATOM 770 C C . THR A 1 99 ? -20.403 -0.888 8.977 1.00 95.62 99 THR A C 1
ATOM 772 O O . THR A 1 99 ? -21.542 -1.336 9.031 1.00 95.62 99 THR A O 1
ATOM 775 N N . THR A 1 100 ? -20.127 0.408 9.160 1.00 95.19 100 THR A N 1
ATOM 776 C CA . THR A 1 100 ? -21.136 1.418 9.527 1.00 95.19 100 THR A CA 1
ATOM 777 C C . THR A 1 100 ? -21.572 2.266 8.334 1.00 95.19 100 THR A C 1
ATOM 779 O O . THR A 1 100 ? -22.764 2.469 8.137 1.00 95.19 100 THR A O 1
ATOM 782 N N . LEU A 1 101 ? -20.617 2.741 7.526 1.00 95.88 101 LEU A N 1
ATOM 783 C CA . LEU A 1 101 ? -20.857 3.600 6.359 1.00 95.88 101 LEU A CA 1
ATOM 784 C C . LEU A 1 101 ? -20.151 3.010 5.122 1.00 95.88 101 LEU A C 1
ATOM 786 O O . LEU A 1 101 ? -19.169 3.573 4.649 1.00 95.88 101 LEU A O 1
ATOM 790 N N . PRO A 1 102 ? -20.594 1.848 4.602 1.00 95.88 102 PRO A N 1
ATOM 791 C CA . PRO A 1 102 ? -19.895 1.139 3.521 1.00 95.88 102 PRO A CA 1
ATOM 792 C C . PRO A 1 102 ? -19.864 1.897 2.183 1.00 95.88 102 PRO A C 1
ATOM 794 O O . PRO A 1 102 ? -19.098 1.524 1.299 1.00 95.88 102 PRO A O 1
ATOM 797 N N . LEU A 1 103 ? -20.700 2.929 2.024 1.00 96.94 103 LE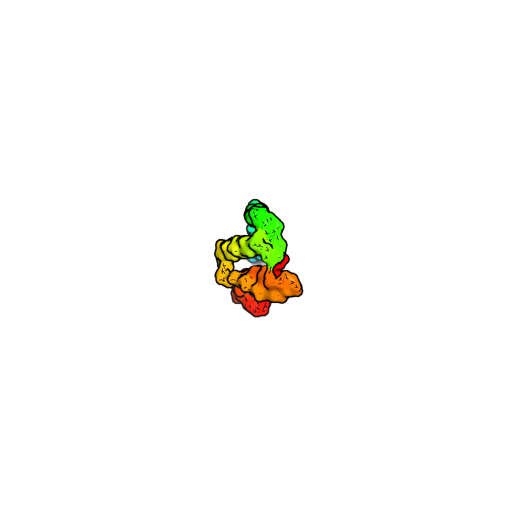U A N 1
ATOM 798 C CA . LEU A 1 103 ? -20.788 3.755 0.816 1.00 96.94 103 LEU A CA 1
ATOM 799 C C . LEU A 1 103 ? -19.980 5.059 0.915 1.00 96.94 103 LEU A C 1
ATOM 801 O O . LEU A 1 103 ? -19.872 5.776 -0.076 1.00 96.94 103 LEU A O 1
ATOM 805 N N . GLU A 1 104 ? -19.409 5.364 2.082 1.00 96.50 104 GLU A N 1
ATOM 806 C CA . GLU A 1 104 ? -18.521 6.511 2.264 1.00 96.50 104 GLU A CA 1
ATOM 807 C C . GLU A 1 104 ? -17.063 6.062 2.176 1.00 96.50 104 GLU A C 1
ATOM 809 O O . GLU A 1 104 ? -16.644 5.094 2.815 1.00 96.50 104 GLU A O 1
ATOM 814 N N . MET A 1 105 ? -16.278 6.768 1.361 1.00 95.44 105 MET A N 1
ATOM 815 C CA . MET A 1 105 ? -14.885 6.427 1.104 1.00 95.44 105 MET A CA 1
ATOM 816 C C . MET A 1 105 ? -13.952 7.451 1.742 1.00 95.44 105 MET A C 1
ATOM 818 O O . MET A 1 105 ? -14.030 8.644 1.456 1.00 95.44 105 MET A O 1
ATOM 822 N N . TYR A 1 106 ? -13.012 6.954 2.540 1.00 94.25 106 TYR A N 1
ATOM 823 C CA . TYR A 1 106 ? -11.868 7.719 3.020 1.00 94.25 106 TYR A CA 1
ATOM 824 C C . TYR A 1 106 ? -10.628 7.255 2.261 1.00 94.25 106 TYR A C 1
ATOM 826 O O . TYR A 1 106 ? -10.310 6.065 2.263 1.00 94.25 106 TYR A O 1
ATOM 834 N N . ILE A 1 107 ? -9.936 8.187 1.608 1.00 95.50 107 ILE A N 1
ATOM 835 C CA . ILE A 1 107 ? -8.697 7.910 0.878 1.00 95.50 107 ILE A CA 1
ATOM 836 C C . ILE A 1 107 ? -7.531 8.456 1.695 1.00 95.50 107 ILE A C 1
ATOM 838 O O . ILE A 1 107 ? -7.534 9.619 2.093 1.00 95.50 107 ILE A O 1
ATOM 842 N N . VAL A 1 108 ? -6.539 7.600 1.931 1.00 92.25 108 VAL A N 1
ATOM 843 C CA . VAL A 1 108 ? -5.244 7.973 2.499 1.00 92.25 108 VAL A CA 1
ATOM 844 C C . VAL A 1 108 ? -4.202 7.682 1.430 1.00 92.25 108 VAL A C 1
ATOM 846 O O . VAL A 1 108 ? -4.110 6.550 0.953 1.00 92.25 108 VAL A O 1
ATOM 849 N N . SER A 1 109 ? -3.471 8.715 1.033 1.00 83.25 109 SER A N 1
ATOM 850 C CA . SER A 1 109 ? -2.473 8.700 -0.040 1.00 83.25 109 SER A CA 1
ATOM 851 C C . SER A 1 109 ? -1.151 9.252 0.454 1.00 83.25 109 SER A C 1
ATOM 853 O O . SER A 1 109 ? -1.210 10.264 1.189 1.00 83.25 109 SER A O 1
#

Secondary structure (DSSP, 8-state):
--------------------PPPPHHHHHHTT--HHHHHHHHHHHHTT----TTSHHHHHHHHHHHHHHHHTT-SEEEEEEEEETTEEEEEEEEE---SS-TT------

Radius of gyration: 28.87 Å; chains: 1; bounding box: 66×29×95 Å

Foldseek 3Di:
DDDDDDDDPPDDPPDPPPPPDPPDVVVVVVVPDDPVVVVVVVVVLCVLPDLPWPDPSVVVSLVVVQVVCVVVPQPAKDWDWDADPVGIGIDIDTDDQDPPCRPDDDDDD